Protein AF-A0A562YE89-F1 (afdb_monomer)

Secondary structure (DSSP, 8-state):
--HHHHHHHHHHHHHHHHHHHHHHS--S-TT-TTTGGG-SHHHHHHHEETTEE-HHHHHHHHHHHHHHHHHHTT---HHHHHHHHHHH--SPEEETTEEE-HHHHHHTT--HHHHHHHHHHHHHHHHHHHHHHHHHHHHT-

Organism: NCBI:txid2528206

Radius of gyration: 16.62 Å; Cα contacts (8 Å, |Δi|>4): 122; chains: 1; bounding box: 39×30×48 Å

Solvent-accessible surface area (backbone atoms only — not comparable to full-atom values): 8031 Å² total; per-residue (Å²): 131,57,66,67,59,49,49,52,54,50,50,52,50,51,52,52,53,50,50,50,54,56,70,74,44,82,67,84,55,96,83,46,71,80,49,62,38,49,39,27,62,69,41,34,66,53,34,34,48,91,97,41,64,22,73,56,30,49,49,54,53,49,53,43,47,50,50,47,57,57,48,53,74,77,54,82,58,62,69,58,49,52,51,48,50,72,74,48,61,68,62,63,42,80,50,100,93,44,75,39,54,34,62,54,73,70,40,54,80,32,30,35,48,60,50,52,52,50,51,52,54,48,53,53,51,50,53,53,50,51,51,51,51,53,51,53,58,62,74,74,108

Structure (mmCIF, N/CA/C/O backbone):
data_AF-A0A562YE89-F1
#
_entry.id   AF-A0A562YE89-F1
#
loop_
_atom_site.group_PDB
_atom_site.id
_atom_site.type_symbol
_atom_site.label_atom_id
_atom_site.label_alt_id
_atom_site.label_comp_id
_atom_site.label_asym_id
_atom_site.label_entity_id
_atom_site.label_seq_id
_atom_site.pdbx_PDB_ins_code
_atom_site.Cartn_x
_atom_site.Cartn_y
_atom_site.Cartn_z
_atom_site.occupancy
_atom_site.B_iso_or_equiv
_atom_site.auth_seq_id
_atom_site.auth_comp_id
_atom_site.auth_asym_id
_atom_site.auth_atom_id
_atom_site.pdbx_PDB_model_num
ATOM 1 N N . MET A 1 1 ? -0.185 -7.622 18.992 1.00 75.62 1 MET A N 1
ATOM 2 C CA . 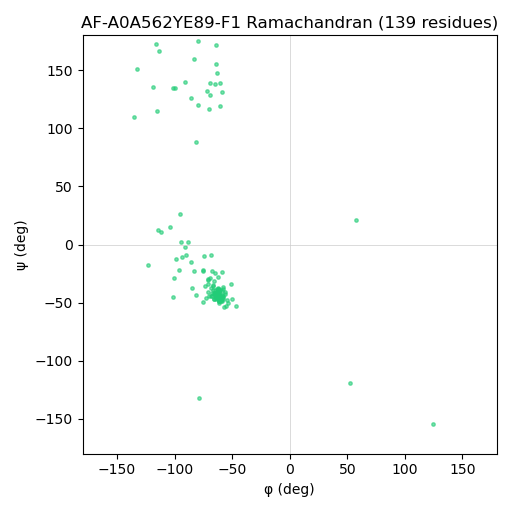MET A 1 1 ? 0.522 -6.335 18.838 1.00 75.62 1 MET A CA 1
ATOM 3 C C . MET A 1 1 ? -0.480 -5.232 19.095 1.00 75.62 1 MET A C 1
ATOM 5 O O . MET A 1 1 ? -1.654 -5.443 18.808 1.00 75.62 1 MET A O 1
ATOM 9 N N . ASP A 1 2 ? -0.044 -4.124 19.680 1.00 93.38 2 ASP A N 1
ATOM 10 C CA . ASP A 1 2 ? -0.867 -2.918 19.786 1.00 93.38 2 ASP A CA 1
ATOM 11 C C . ASP A 1 2 ? -0.867 -2.130 18.464 1.00 93.38 2 ASP A C 1
ATOM 13 O O . ASP A 1 2 ? -0.201 -2.509 17.495 1.00 93.38 2 ASP A O 1
ATOM 17 N N . TYR A 1 3 ? -1.670 -1.066 18.419 1.00 95.62 3 TYR A N 1
ATOM 18 C CA . TYR A 1 3 ? -1.841 -0.227 17.235 1.00 95.62 3 TYR A CA 1
ATOM 19 C C . TYR A 1 3 ? -0.518 0.417 16.793 1.00 95.62 3 TYR A C 1
ATOM 21 O O . TYR A 1 3 ? -0.166 0.332 15.618 1.00 95.62 3 TYR A O 1
ATOM 29 N N . ASP A 1 4 ? 0.224 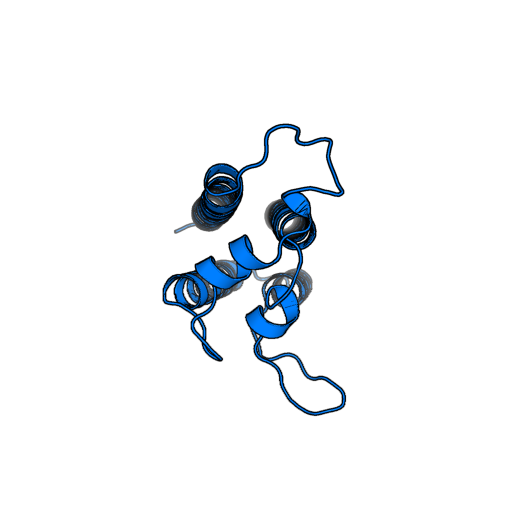1.001 17.736 1.00 96.50 4 ASP A N 1
ATOM 30 C CA . ASP A 1 4 ? 1.494 1.698 17.488 1.00 96.50 4 ASP A CA 1
ATOM 31 C C . ASP A 1 4 ? 2.549 0.759 16.884 1.00 96.50 4 ASP A C 1
ATOM 33 O O . ASP A 1 4 ? 3.164 1.061 15.859 1.00 96.50 4 ASP A O 1
ATOM 37 N N . SER A 1 5 ? 2.682 -0.450 17.436 1.00 97.44 5 SER A N 1
ATOM 38 C CA . SER A 1 5 ? 3.605 -1.464 16.922 1.00 97.44 5 SER A CA 1
ATOM 39 C C . SER A 1 5 ? 3.244 -1.902 15.500 1.00 97.44 5 SER A C 1
ATOM 41 O O . SER A 1 5 ? 4.130 -2.070 14.659 1.00 97.44 5 SER A O 1
ATOM 43 N N . LEU A 1 6 ? 1.949 -2.097 15.212 1.00 98.06 6 LEU A N 1
ATOM 44 C CA . LEU A 1 6 ? 1.465 -2.456 13.872 1.00 98.06 6 LEU A CA 1
ATOM 45 C C . LEU A 1 6 ? 1.756 -1.339 12.862 1.00 98.06 6 LEU A C 1
ATOM 47 O O . LEU A 1 6 ? 2.227 -1.614 11.754 1.00 98.06 6 LEU A O 1
ATOM 51 N N . THR A 1 7 ? 1.497 -0.088 13.245 1.00 98.00 7 THR A N 1
ATOM 52 C CA . THR A 1 7 ? 1.737 1.094 12.408 1.00 98.00 7 THR A CA 1
ATOM 53 C C . THR A 1 7 ? 3.221 1.289 12.149 1.00 98.00 7 THR A C 1
ATOM 55 O O . THR A 1 7 ? 3.631 1.418 10.995 1.00 98.00 7 THR A O 1
ATOM 58 N N . THR A 1 8 ? 4.044 1.197 13.190 1.00 98.19 8 THR A N 1
ATOM 59 C CA . THR A 1 8 ? 5.500 1.287 13.089 1.00 98.19 8 THR A CA 1
ATOM 60 C C . THR A 1 8 ? 6.072 0.203 12.174 1.00 98.19 8 THR A C 1
ATOM 62 O O . THR A 1 8 ? 6.923 0.497 11.331 1.00 98.19 8 THR A O 1
ATOM 65 N N . GLU A 1 9 ? 5.615 -1.051 12.276 1.00 98.19 9 GLU A N 1
ATOM 66 C CA . GLU A 1 9 ? 6.063 -2.117 11.367 1.00 98.19 9 GLU A CA 1
ATOM 67 C C . GLU A 1 9 ? 5.731 -1.779 9.906 1.00 98.19 9 GLU A C 1
ATOM 69 O O . GLU A 1 9 ? 6.594 -1.895 9.026 1.00 98.19 9 GLU A O 1
ATOM 74 N N . TYR A 1 10 ? 4.500 -1.341 9.636 1.00 98.19 10 TYR A N 1
ATOM 75 C CA . TYR A 1 10 ? 4.061 -1.068 8.273 1.00 98.19 10 TYR A CA 1
ATOM 76 C C . TYR A 1 10 ? 4.710 0.185 7.667 1.00 98.19 10 TYR A C 1
ATOM 78 O O . TYR A 1 10 ? 5.147 0.142 6.515 1.00 98.19 10 TYR A O 1
ATOM 86 N N . LEU A 1 11 ? 4.867 1.269 8.434 1.00 98.31 11 LEU A N 1
ATOM 87 C CA . LEU A 1 11 ? 5.592 2.466 7.993 1.00 98.31 11 LEU A CA 1
ATOM 88 C C . LEU A 1 11 ? 7.058 2.145 7.682 1.00 98.31 11 LEU A C 1
ATOM 90 O O . LEU A 1 11 ? 7.573 2.537 6.636 1.00 98.31 11 LEU A O 1
ATOM 94 N N . ASN A 1 12 ? 7.711 1.336 8.521 1.00 98.44 12 ASN A N 1
ATOM 95 C CA . ASN A 1 12 ? 9.064 0.858 8.243 1.00 98.44 12 ASN A CA 1
ATOM 96 C C . ASN A 1 12 ? 9.134 0.037 6.948 1.00 98.44 12 ASN A C 1
ATOM 98 O O . ASN A 1 12 ? 10.105 0.147 6.196 1.00 98.44 12 ASN A O 1
ATOM 102 N N . TYR A 1 13 ? 8.125 -0.792 6.672 1.00 98.38 13 TYR A N 1
ATOM 103 C CA . TYR A 1 13 ? 8.037 -1.537 5.419 1.00 98.38 13 TYR A CA 1
ATOM 104 C C . TYR A 1 13 ? 7.877 -0.610 4.200 1.00 98.38 13 TYR A C 1
ATOM 106 O O . TYR A 1 13 ? 8.594 -0.782 3.207 1.00 98.38 13 TYR A O 1
ATOM 114 N N . LEU A 1 14 ? 6.991 0.391 4.274 1.00 97.88 14 LEU A N 1
ATOM 115 C CA . LEU A 1 14 ? 6.807 1.385 3.211 1.00 97.88 14 LEU A CA 1
ATOM 116 C C . LEU A 1 14 ? 8.096 2.163 2.946 1.00 97.88 14 LEU A C 1
ATOM 118 O O . LEU A 1 14 ? 8.543 2.216 1.801 1.00 97.88 14 LEU A O 1
ATOM 122 N N . SER A 1 15 ? 8.754 2.658 3.993 1.00 97.81 15 SER A N 1
ATOM 123 C CA . SER A 1 15 ? 10.017 3.384 3.867 1.00 97.81 15 SER A CA 1
ATOM 124 C C . SER A 1 15 ? 11.131 2.518 3.272 1.00 97.81 15 SER A C 1
ATOM 126 O O . SER A 1 15 ? 11.841 2.965 2.373 1.00 97.81 15 SER A O 1
ATOM 128 N N . ARG A 1 16 ? 11.269 1.244 3.670 1.00 98.19 16 ARG A N 1
ATOM 129 C CA . ARG A 1 16 ? 12.234 0.330 3.022 1.00 98.19 16 ARG A CA 1
ATOM 130 C C . ARG A 1 16 ? 11.924 0.127 1.541 1.00 98.19 16 ARG A C 1
ATOM 132 O O . ARG A 1 16 ? 12.844 0.097 0.731 1.00 98.19 16 ARG A O 1
ATOM 139 N N . THR A 1 17 ? 10.646 0.002 1.189 1.00 98.00 17 THR A N 1
ATOM 140 C CA . THR A 1 17 ? 10.203 -0.144 -0.206 1.00 98.00 17 THR A CA 1
ATOM 141 C C . THR A 1 17 ? 10.517 1.117 -1.017 1.00 98.00 17 THR A C 1
ATOM 143 O O . THR A 1 17 ? 11.064 1.018 -2.114 1.00 98.00 17 THR A O 1
ATOM 146 N N . TYR A 1 18 ? 10.259 2.297 -0.446 1.00 97.38 18 TYR A N 1
ATOM 147 C CA . TYR A 1 18 ? 10.600 3.596 -1.023 1.00 97.38 18 TYR A CA 1
ATOM 148 C C . TYR A 1 18 ? 12.104 3.709 -1.305 1.00 97.38 18 TYR A C 1
ATOM 150 O O . TYR A 1 18 ? 12.510 3.979 -2.435 1.00 97.38 18 TYR A O 1
ATOM 158 N N . TYR A 1 19 ? 12.949 3.455 -0.299 1.00 96.25 19 TYR A N 1
ATOM 159 C CA . TYR A 1 19 ? 14.401 3.556 -0.463 1.00 96.25 19 TYR A CA 1
ATOM 160 C C . TYR A 1 19 ? 14.965 2.469 -1.372 1.00 96.25 19 TYR A C 1
ATOM 162 O O . TYR A 1 19 ? 15.955 2.708 -2.052 1.00 96.25 19 TYR A O 1
ATOM 170 N N . HIS A 1 20 ? 14.337 1.294 -1.440 1.00 95.94 20 HIS A N 1
ATOM 171 C CA . HIS A 1 20 ? 14.719 0.283 -2.415 1.00 95.94 20 HIS A CA 1
ATOM 172 C C . HIS A 1 20 ? 14.536 0.799 -3.846 1.00 95.94 20 HIS A C 1
ATOM 174 O O . HIS A 1 20 ? 15.470 0.703 -4.636 1.00 95.94 20 HIS A O 1
ATOM 180 N N . LEU A 1 21 ? 13.384 1.392 -4.174 1.00 95.38 21 LEU A N 1
ATOM 181 C CA . LEU A 1 21 ? 13.157 1.996 -5.492 1.00 95.38 21 LEU A CA 1
ATOM 182 C C . LEU A 1 21 ? 14.139 3.135 -5.773 1.00 95.38 21 LEU A C 1
ATOM 184 O O . LEU A 1 21 ? 14.737 3.172 -6.845 1.00 95.38 21 LEU A O 1
ATOM 188 N N . LEU A 1 22 ? 14.348 4.025 -4.799 1.00 93.06 22 LEU A N 1
ATOM 189 C CA . LEU A 1 22 ? 15.264 5.154 -4.943 1.00 93.06 22 LEU A CA 1
ATOM 190 C C . LEU A 1 22 ? 16.709 4.686 -5.183 1.00 93.06 22 LEU A C 1
ATOM 192 O O . LEU A 1 22 ? 17.351 5.136 -6.124 1.00 93.06 22 LEU A O 1
ATOM 196 N N . ASN A 1 23 ? 17.203 3.729 -4.397 1.00 92.75 23 ASN A N 1
ATOM 197 C CA . ASN A 1 23 ? 18.589 3.257 -4.481 1.00 92.75 23 ASN A CA 1
ATOM 198 C C . ASN A 1 23 ? 18.854 2.348 -5.690 1.00 92.75 23 ASN A C 1
ATOM 200 O O . ASN A 1 23 ? 20.003 2.197 -6.095 1.00 92.75 23 ASN A O 1
ATOM 204 N N . ASN A 1 24 ? 17.816 1.716 -6.249 1.00 91.94 24 ASN A N 1
ATOM 205 C CA . ASN A 1 24 ? 17.922 0.942 -7.492 1.00 91.94 24 ASN A CA 1
ATOM 206 C C . ASN A 1 24 ? 17.637 1.790 -8.740 1.00 91.94 24 ASN A C 1
ATOM 208 O O . ASN A 1 24 ? 17.747 1.291 -9.863 1.00 91.94 24 ASN A O 1
ATOM 212 N N . SER A 1 25 ? 17.294 3.064 -8.557 1.00 89.00 25 SER A N 1
ATOM 213 C CA . SER A 1 25 ? 17.255 4.041 -9.635 1.00 89.00 25 SER A CA 1
ATOM 214 C C . SER A 1 25 ? 18.645 4.618 -9.899 1.00 89.00 25 SER A C 1
ATOM 216 O O . SER A 1 25 ? 19.534 4.558 -9.051 1.00 89.00 25 SER A O 1
ATOM 218 N N . ARG A 1 26 ? 18.852 5.185 -11.089 1.00 89.12 26 ARG A N 1
ATOM 219 C CA . ARG A 1 26 ? 20.111 5.858 -11.450 1.00 89.12 26 ARG A CA 1
ATOM 220 C C . ARG A 1 26 ? 20.044 7.371 -11.219 1.00 89.12 26 ARG A C 1
ATOM 222 O O . ARG A 1 26 ? 20.732 8.113 -11.911 1.00 89.12 26 ARG A O 1
ATOM 229 N N . ILE A 1 27 ? 19.191 7.829 -10.298 1.00 86.50 27 ILE A N 1
ATOM 230 C CA . ILE A 1 27 ? 19.011 9.258 -10.009 1.00 86.50 27 ILE A CA 1
ATOM 231 C C . ILE A 1 27 ? 20.345 9.848 -9.538 1.00 86.50 27 ILE A C 1
ATOM 233 O O . ILE A 1 27 ? 20.897 9.426 -8.523 1.00 86.50 27 ILE A O 1
ATOM 237 N N . VAL A 1 28 ? 20.844 10.833 -10.286 1.00 82.31 28 VAL A N 1
ATOM 238 C CA . VAL A 1 28 ? 22.049 11.607 -9.947 1.00 82.31 28 VAL A CA 1
ATOM 239 C C . VAL A 1 28 ? 21.662 12.966 -9.366 1.00 82.31 28 VAL A C 1
ATOM 241 O O . VAL A 1 28 ? 22.199 13.361 -8.335 1.00 82.31 28 VAL A O 1
ATOM 244 N N . ASP A 1 29 ? 20.698 13.648 -9.992 1.00 81.25 29 ASP A N 1
ATOM 245 C CA . ASP A 1 29 ? 20.105 14.892 -9.502 1.00 81.25 29 ASP A CA 1
ATOM 246 C C . ASP A 1 29 ? 18.616 14.664 -9.183 1.00 81.25 29 ASP A C 1
ATOM 248 O O . ASP A 1 29 ? 17.833 14.393 -10.095 1.00 81.25 29 ASP A O 1
ATOM 252 N N . PRO A 1 30 ? 18.188 14.762 -7.911 1.00 77.44 30 PRO A N 1
ATOM 253 C CA . PRO A 1 30 ? 16.781 14.619 -7.538 1.00 77.44 30 PRO A CA 1
ATOM 254 C C . PRO A 1 30 ? 15.890 15.772 -8.037 1.00 77.44 30 PRO A C 1
ATOM 256 O O . PRO A 1 30 ? 14.670 15.673 -7.920 1.00 77.44 30 PRO A O 1
ATOM 259 N N . SER A 1 31 ? 16.475 16.847 -8.573 1.00 83.81 31 SER A N 1
ATOM 260 C CA . SER A 1 31 ? 15.763 17.976 -9.187 1.00 83.81 31 SER A CA 1
ATOM 261 C C . SER A 1 31 ? 15.528 17.786 -10.690 1.00 83.81 31 SER A C 1
ATOM 263 O O . SER A 1 31 ? 14.799 18.575 -11.292 1.00 83.81 31 SER A O 1
ATOM 265 N N . ASP A 1 32 ? 16.124 16.757 -11.303 1.00 86.56 32 ASP A N 1
ATOM 266 C CA . ASP A 1 32 ? 15.890 16.402 -12.702 1.00 86.56 32 ASP A CA 1
ATOM 267 C C . ASP A 1 32 ? 14.597 15.584 -12.837 1.00 86.56 32 ASP A C 1
ATOM 269 O O . ASP A 1 32 ? 14.579 14.349 -12.789 1.00 86.56 32 ASP A O 1
ATOM 273 N N . TYR A 1 33 ? 13.489 16.304 -12.994 1.00 79.38 33 TYR A N 1
ATOM 274 C CA . TYR A 1 33 ? 12.156 15.723 -13.143 1.00 79.38 33 TYR A CA 1
ATOM 275 C C . TYR A 1 33 ? 11.896 15.100 -14.520 1.00 79.38 33 TYR A C 1
ATOM 277 O O . TYR A 1 33 ? 10.876 14.430 -14.671 1.00 79.38 33 TYR A O 1
ATOM 285 N N . GLU A 1 34 ? 12.776 15.297 -15.506 1.00 82.88 34 GLU A N 1
ATOM 286 C CA . GLU A 1 34 ? 12.633 14.726 -16.853 1.00 82.88 34 GLU A CA 1
ATOM 287 C C . GLU A 1 34 ? 13.433 13.421 -17.018 1.00 82.88 34 GLU A C 1
ATOM 289 O O . GLU A 1 34 ? 13.082 12.577 -17.846 1.00 82.88 34 GLU A O 1
ATOM 294 N N . GLY A 1 35 ? 14.458 13.213 -16.186 1.00 88.00 35 GLY A N 1
ATOM 295 C CA . GLY A 1 35 ? 15.332 12.043 -16.205 1.00 88.00 35 GLY A CA 1
ATOM 296 C C . GLY A 1 35 ? 14.754 10.778 -15.555 1.00 88.00 35 GLY A C 1
ATOM 297 O O . GLY A 1 35 ? 13.638 10.336 -15.821 1.00 88.00 35 GLY A O 1
ATOM 298 N N . GLU A 1 36 ? 15.549 10.136 -14.697 1.00 92.75 36 GLU A N 1
ATOM 299 C CA . GLU A 1 36 ? 15.275 8.797 -14.137 1.00 92.75 36 GLU A CA 1
ATOM 300 C C . GLU A 1 36 ? 13.950 8.695 -13.357 1.00 92.75 36 GLU A C 1
ATOM 302 O O . GLU A 1 36 ? 13.357 7.619 -13.260 1.00 92.75 36 GLU A O 1
ATOM 307 N N . LEU A 1 37 ? 13.450 9.823 -12.854 1.00 91.94 37 LEU A N 1
ATOM 308 C CA . LEU A 1 37 ? 12.168 9.944 -12.165 1.00 91.94 37 LEU A CA 1
ATOM 309 C C . LEU A 1 37 ? 10.951 9.653 -13.061 1.00 91.94 37 LEU A C 1
ATOM 311 O O . LEU A 1 37 ? 9.904 9.248 -12.548 1.00 91.94 37 LEU A O 1
ATOM 315 N N . THR A 1 38 ? 11.072 9.811 -14.381 1.00 94.12 38 THR A N 1
ATOM 316 C CA . THR A 1 38 ? 9.980 9.549 -15.335 1.00 94.12 38 THR A CA 1
ATOM 317 C C . THR A 1 38 ? 9.904 8.087 -15.769 1.00 94.12 38 THR A C 1
ATOM 319 O O . THR A 1 38 ? 8.883 7.652 -16.306 1.00 94.12 38 THR A O 1
ATOM 322 N N . LYS A 1 39 ? 10.951 7.289 -15.517 1.00 95.75 39 LYS A N 1
ATOM 323 C CA . LYS A 1 39 ? 11.016 5.906 -15.997 1.00 95.75 39 LYS A CA 1
ATOM 324 C C . LYS A 1 39 ? 10.052 4.995 -15.247 1.00 95.75 39 LYS A C 1
ATOM 326 O O . LYS A 1 39 ? 10.032 4.940 -14.018 1.00 95.75 39 LYS A O 1
ATOM 331 N N . VAL A 1 40 ? 9.309 4.208 -16.020 1.00 97.06 40 VAL A N 1
ATOM 332 C CA . VAL A 1 40 ? 8.364 3.197 -15.516 1.00 97.06 40 VAL A CA 1
ATOM 333 C C . VAL A 1 40 ? 9.052 1.874 -15.168 1.00 97.06 40 VAL A C 1
ATOM 335 O O . VAL A 1 40 ? 8.552 1.099 -14.356 1.00 97.06 40 VAL A O 1
ATOM 338 N N . GLU A 1 41 ? 10.224 1.611 -15.758 1.00 96.56 41 GLU A N 1
ATOM 339 C CA . GLU A 1 41 ? 10.944 0.335 -15.650 1.00 96.56 41 GLU A CA 1
ATOM 340 C C . GLU A 1 41 ? 11.270 -0.039 -14.200 1.00 96.56 41 GLU A C 1
ATOM 342 O O . GLU A 1 41 ? 11.142 -1.201 -13.826 1.00 96.56 41 GLU A O 1
ATOM 347 N N . TYR A 1 42 ? 11.634 0.936 -13.363 1.00 96.62 42 TYR A N 1
ATOM 348 C CA . TYR A 1 42 ? 11.962 0.706 -11.953 1.00 96.62 42 TYR A CA 1
ATOM 349 C C . TYR A 1 42 ? 10.802 0.090 -11.174 1.00 96.62 42 TYR A C 1
ATOM 351 O O . TYR A 1 42 ? 10.968 -0.894 -10.453 1.00 96.62 42 TYR A O 1
ATOM 359 N N . VAL A 1 43 ? 9.611 0.653 -11.363 1.00 97.62 43 VAL A N 1
ATOM 360 C CA . VAL A 1 43 ? 8.384 0.195 -10.716 1.00 97.62 43 VAL A CA 1
ATOM 361 C C . VAL A 1 43 ? 7.934 -1.125 -11.336 1.00 97.62 43 VAL A C 1
ATOM 363 O O . VAL A 1 43 ? 7.637 -2.080 -10.613 1.00 97.62 43 VAL A O 1
ATOM 366 N N . ASN A 1 44 ? 7.936 -1.201 -12.671 1.00 97.69 44 ASN A N 1
ATOM 367 C CA . ASN A 1 44 ? 7.490 -2.374 -13.410 1.00 97.69 44 ASN A CA 1
ATOM 368 C C . ASN A 1 44 ? 8.309 -3.623 -13.053 1.00 97.69 44 ASN A C 1
ATOM 370 O O . ASN A 1 44 ? 7.737 -4.652 -12.696 1.00 97.69 44 ASN A O 1
ATOM 374 N N . ASN A 1 45 ? 9.639 -3.510 -13.065 1.00 96.88 45 ASN A N 1
ATOM 375 C CA . ASN A 1 45 ? 10.550 -4.613 -12.756 1.00 96.88 45 ASN A CA 1
ATOM 376 C C . ASN A 1 45 ? 10.438 -5.078 -11.299 1.00 96.88 45 ASN A C 1
ATOM 378 O O . ASN A 1 45 ? 10.638 -6.257 -11.010 1.00 96.88 45 ASN A O 1
ATOM 382 N N . MET A 1 46 ? 10.118 -4.169 -10.373 1.00 97.56 46 MET A N 1
ATOM 383 C CA . MET A 1 46 ? 9.964 -4.520 -8.966 1.00 97.56 46 MET A CA 1
ATOM 384 C C . MET A 1 46 ? 8.645 -5.246 -8.708 1.00 97.56 46 MET A C 1
ATOM 386 O O . MET A 1 46 ? 8.636 -6.287 -8.053 1.00 97.56 46 MET A O 1
ATOM 390 N N . PHE A 1 47 ? 7.522 -4.707 -9.186 1.00 98.19 47 PHE A N 1
ATOM 391 C CA . PHE A 1 47 ? 6.191 -5.142 -8.754 1.00 98.19 47 PHE A CA 1
ATOM 392 C C . PHE A 1 47 ? 5.494 -6.120 -9.702 1.00 98.19 47 PHE A C 1
ATOM 394 O O . PHE A 1 47 ? 4.513 -6.750 -9.294 1.00 98.19 47 PHE A O 1
ATOM 401 N N . PHE A 1 48 ? 5.987 -6.303 -10.928 1.00 98.25 48 PHE A N 1
ATOM 402 C CA . PHE A 1 48 ? 5.285 -7.069 -11.956 1.00 98.25 48 PHE A CA 1
ATOM 403 C C . PHE A 1 48 ? 6.192 -8.078 -12.667 1.00 98.25 48 PHE A C 1
ATOM 405 O O . PHE A 1 48 ? 7.400 -7.908 -12.783 1.00 98.25 48 PHE A O 1
ATOM 412 N N . ILE A 1 49 ? 5.580 -9.164 -13.140 1.00 96.31 49 ILE A N 1
ATOM 413 C CA . ILE A 1 49 ? 6.176 -10.166 -14.027 1.00 96.31 49 ILE A CA 1
ATOM 4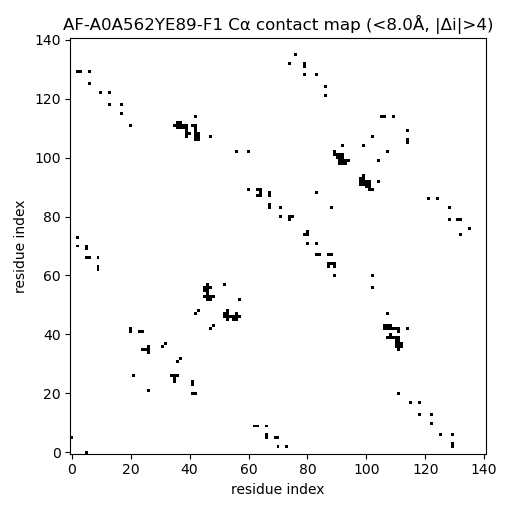14 C C . ILE A 1 49 ? 5.141 -10.461 -15.110 1.00 96.31 49 ILE A C 1
ATOM 416 O O . ILE A 1 49 ? 4.110 -11.088 -14.840 1.00 96.31 49 ILE A O 1
ATOM 420 N N . LYS A 1 50 ? 5.423 -10.027 -16.344 1.00 91.00 50 LYS A N 1
ATOM 421 C CA . LYS A 1 50 ? 4.456 -10.048 -17.454 1.00 91.00 50 LYS A CA 1
ATOM 422 C C . LYS A 1 50 ? 3.146 -9.363 -17.023 1.00 91.00 50 LYS A C 1
ATOM 424 O O . LYS A 1 50 ? 3.157 -8.201 -16.630 1.00 91.00 50 LYS A O 1
ATOM 429 N N . ASP A 1 51 ? 2.037 -10.097 -17.032 1.00 89.06 51 ASP A N 1
ATOM 430 C CA . ASP A 1 51 ? 0.707 -9.594 -16.671 1.00 89.06 51 ASP A CA 1
ATOM 431 C C . ASP A 1 51 ? 0.322 -9.828 -15.204 1.00 89.06 51 ASP A C 1
ATOM 433 O O . ASP A 1 51 ? -0.784 -9.485 -14.782 1.00 89.06 51 ASP A O 1
ATOM 437 N N . ASN A 1 52 ? 1.222 -10.411 -14.411 1.00 94.94 52 ASN A N 1
ATOM 438 C CA . ASN A 1 52 ? 0.983 -10.735 -13.010 1.00 94.94 52 ASN A CA 1
ATOM 439 C C . ASN A 1 52 ? 1.861 -9.909 -12.073 1.00 94.94 52 ASN A C 1
ATOM 441 O O . ASN A 1 52 ? 2.844 -9.294 -12.478 1.00 94.94 52 ASN A O 1
ATOM 445 N N . TYR A 1 53 ? 1.516 -9.931 -10.788 1.00 97.44 53 TYR A N 1
ATOM 446 C CA . TYR A 1 53 ? 2.384 -9.394 -9.749 1.00 97.44 53 TYR A CA 1
ATOM 447 C C . TYR A 1 53 ? 3.622 -10.270 -9.592 1.00 97.44 53 TYR A C 1
ATOM 449 O O . TYR A 1 53 ? 3.523 -11.503 -9.579 1.00 97.44 53 TYR A O 1
ATOM 457 N N . SER A 1 54 ? 4.768 -9.622 -9.412 1.00 98.12 54 SER A N 1
ATOM 458 C CA . SER A 1 54 ? 5.964 -10.273 -8.892 1.00 98.12 54 SER A CA 1
ATOM 459 C C . SER A 1 54 ? 5.728 -10.742 -7.452 1.00 98.12 54 SER A C 1
ATOM 461 O O . SER A 1 54 ? 4.737 -10.374 -6.812 1.00 98.12 54 SER A O 1
ATOM 463 N N . GLU A 1 55 ? 6.668 -11.505 -6.894 1.00 97.94 55 GLU A N 1
ATOM 464 C CA . GLU A 1 55 ? 6.628 -11.836 -5.464 1.00 97.94 55 GLU A CA 1
ATOM 465 C C . GLU A 1 55 ? 6.636 -10.579 -4.586 1.00 97.94 55 GLU A C 1
ATOM 467 O O . GLU A 1 55 ? 5.892 -10.508 -3.611 1.00 97.94 55 GLU A O 1
ATOM 472 N N . LYS A 1 56 ? 7.365 -9.529 -4.987 1.00 97.50 56 LYS A N 1
ATOM 473 C CA . LYS A 1 56 ? 7.342 -8.237 -4.291 1.00 97.50 56 LYS A CA 1
ATOM 474 C C . LYS A 1 56 ? 6.004 -7.512 -4.430 1.00 97.50 56 LYS A C 1
ATOM 476 O O . LYS A 1 56 ? 5.542 -6.929 -3.456 1.00 97.50 56 LYS A O 1
ATOM 481 N N . GLY A 1 57 ? 5.344 -7.593 -5.587 1.00 97.94 57 GLY A N 1
ATOM 482 C CA . GL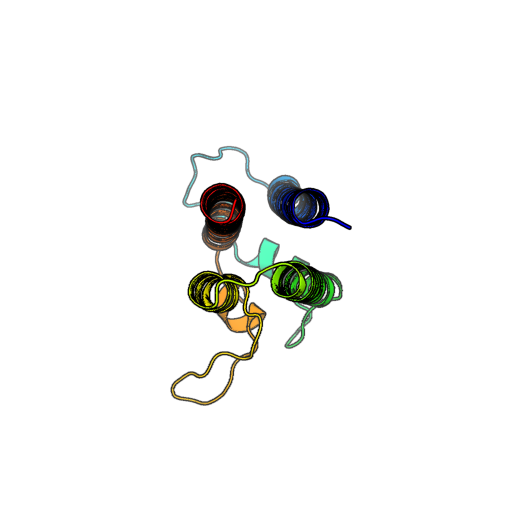Y A 1 57 ? 3.981 -7.079 -5.771 1.00 97.94 57 GLY A CA 1
ATOM 483 C C . GLY A 1 57 ? 2.960 -7.767 -4.870 1.00 97.94 57 GLY A C 1
ATOM 484 O O . GLY A 1 57 ? 2.152 -7.100 -4.220 1.00 97.94 57 GLY A O 1
ATOM 485 N N . LYS A 1 58 ? 3.034 -9.098 -4.767 1.00 97.88 58 LYS A N 1
ATOM 486 C CA . LYS A 1 58 ? 2.183 -9.876 -3.856 1.00 97.88 58 LYS A CA 1
ATOM 487 C C . LYS A 1 58 ? 2.467 -9.530 -2.396 1.00 97.88 58 LYS A C 1
ATOM 489 O O . LYS A 1 58 ? 1.525 -9.279 -1.650 1.00 97.88 58 LYS A O 1
ATOM 494 N N . GLU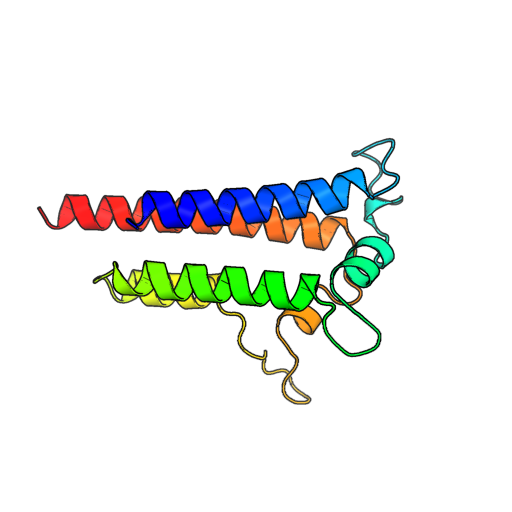 A 1 59 ? 3.741 -9.473 -2.005 1.00 97.88 59 GLU A N 1
ATOM 495 C CA . GLU A 1 59 ? 4.176 -9.103 -0.653 1.00 97.88 59 GLU A CA 1
ATOM 496 C C . GLU A 1 59 ? 3.666 -7.708 -0.266 1.00 97.88 59 GLU A C 1
ATOM 498 O O . GLU A 1 59 ? 3.121 -7.540 0.822 1.00 97.88 59 GLU A O 1
ATOM 503 N N . PHE A 1 60 ? 3.764 -6.730 -1.172 1.00 97.81 60 PHE A N 1
ATOM 504 C CA . PHE A 1 60 ? 3.322 -5.354 -0.936 1.00 97.81 60 PHE A CA 1
ATOM 505 C C . PHE A 1 60 ? 1.824 -5.260 -0.649 1.00 97.81 60 PHE A C 1
ATOM 507 O O . PHE A 1 60 ? 1.406 -4.659 0.345 1.00 97.81 60 PHE A O 1
ATOM 514 N N . VAL A 1 61 ? 1.008 -5.909 -1.483 1.00 97.19 61 VAL A N 1
ATOM 515 C CA . VAL A 1 61 ? -0.446 -5.974 -1.288 1.00 97.19 61 VAL A CA 1
ATOM 516 C C . VAL A 1 61 ? -0.795 -6.748 -0.014 1.00 97.19 61 VAL A C 1
ATOM 518 O O . VAL A 1 61 ? -1.651 -6.311 0.757 1.00 97.19 61 VAL A O 1
ATOM 521 N N . ALA A 1 62 ? -0.111 -7.863 0.252 1.00 97.62 62 ALA A N 1
ATOM 522 C CA . ALA A 1 62 ? -0.343 -8.674 1.441 1.00 97.62 62 ALA A CA 1
ATOM 523 C C . ALA A 1 62 ? -0.009 -7.916 2.734 1.00 97.62 62 ALA A C 1
ATOM 525 O O . ALA A 1 62 ? -0.814 -7.925 3.664 1.00 97.62 62 ALA A O 1
ATOM 526 N N . LYS A 1 63 ? 1.130 -7.212 2.790 1.00 97.62 63 LYS A N 1
ATOM 527 C CA . LYS A 1 63 ? 1.528 -6.394 3.946 1.00 97.62 63 LYS A CA 1
ATOM 528 C C . LYS A 1 63 ? 0.530 -5.273 4.213 1.00 97.62 63 LYS A C 1
ATOM 530 O O . LYS A 1 63 ? 0.147 -5.083 5.364 1.00 97.62 63 LYS A O 1
ATOM 535 N N . MET A 1 64 ? 0.057 -4.594 3.166 1.00 97.25 64 MET A N 1
ATOM 536 C CA . MET A 1 64 ? -0.988 -3.578 3.303 1.00 97.25 64 MET A CA 1
ATOM 537 C C . MET A 1 64 ? -2.293 -4.156 3.857 1.00 97.25 64 MET A C 1
ATOM 539 O O . MET A 1 64 ? -2.849 -3.619 4.813 1.00 97.25 64 MET A O 1
ATOM 543 N N . ASN A 1 65 ? -2.766 -5.265 3.285 1.00 96.81 65 ASN A N 1
ATOM 544 C CA . ASN A 1 65 ? -3.993 -5.918 3.735 1.00 96.81 65 ASN A CA 1
ATOM 545 C C . ASN A 1 65 ? -3.899 -6.393 5.175 1.00 96.81 65 ASN A C 1
ATOM 547 O O . ASN A 1 65 ? -4.839 -6.203 5.941 1.00 96.81 65 ASN A O 1
ATOM 551 N N . ASN A 1 66 ? -2.770 -7.000 5.537 1.00 97.31 66 ASN A N 1
ATOM 552 C CA . ASN A 1 66 ? -2.535 -7.463 6.891 1.00 97.31 66 ASN A CA 1
ATOM 553 C C . ASN A 1 66 ? -2.564 -6.291 7.873 1.00 97.31 66 ASN A C 1
ATOM 555 O O . ASN A 1 66 ? -3.322 -6.335 8.833 1.00 97.31 66 ASN A O 1
ATOM 559 N N . TYR A 1 67 ? -1.816 -5.218 7.591 1.00 98.00 67 TYR A N 1
ATOM 560 C CA . TYR A 1 67 ? -1.818 -4.022 8.431 1.00 98.00 67 TYR A CA 1
ATOM 561 C C . TYR A 1 67 ? -3.233 -3.464 8.624 1.00 98.00 67 TYR A C 1
ATOM 563 O O . TYR A 1 67 ? -3.684 -3.341 9.760 1.00 98.00 67 TYR A O 1
ATOM 571 N N . ARG A 1 68 ? -3.970 -3.228 7.526 1.00 97.88 68 ARG A N 1
ATOM 572 C CA . ARG A 1 68 ? -5.361 -2.752 7.570 1.00 97.88 68 ARG A CA 1
ATOM 573 C C . ARG A 1 68 ? -6.241 -3.655 8.438 1.00 97.88 68 ARG A C 1
ATOM 575 O O . ARG A 1 68 ? -6.973 -3.168 9.294 1.00 97.88 68 ARG A O 1
ATOM 582 N N . ASN A 1 69 ? -6.190 -4.965 8.208 1.00 97.50 69 ASN A N 1
ATOM 583 C CA . ASN A 1 69 ? -7.044 -5.916 8.910 1.00 97.50 69 ASN A CA 1
ATOM 584 C C . ASN A 1 69 ? -6.727 -5.965 10.411 1.00 97.50 69 ASN A C 1
ATOM 586 O O . ASN A 1 69 ? -7.651 -6.064 11.214 1.00 97.50 69 ASN A O 1
ATOM 590 N N . GLU A 1 70 ? -5.451 -5.888 10.795 1.00 97.88 70 GLU A N 1
ATOM 591 C CA . GLU A 1 70 ? -5.054 -5.904 12.204 1.00 97.88 70 GLU A CA 1
ATOM 592 C C . GLU A 1 70 ? -5.463 -4.617 12.930 1.00 97.88 70 GLU A C 1
ATOM 594 O O . GLU A 1 70 ? -6.053 -4.706 14.006 1.00 97.88 70 GLU A O 1
ATOM 599 N N . ILE A 1 71 ? -5.256 -3.432 12.341 1.00 97.44 71 ILE A N 1
ATOM 600 C CA . ILE A 1 71 ? -5.662 -2.177 12.999 1.00 97.44 71 ILE A CA 1
ATOM 601 C C . ILE A 1 71 ? -7.184 -2.049 13.118 1.00 97.44 71 ILE A C 1
ATOM 603 O O . ILE A 1 71 ? -7.678 -1.577 14.138 1.00 97.44 71 ILE A O 1
ATOM 607 N N . LEU A 1 72 ? -7.954 -2.533 12.135 1.00 97.06 72 LEU A N 1
ATOM 608 C CA . LEU A 1 72 ? -9.420 -2.473 12.177 1.00 97.06 72 LEU A CA 1
ATOM 609 C C . LEU A 1 72 ? -10.017 -3.259 13.354 1.00 97.06 72 LEU A C 1
ATOM 611 O O . LEU A 1 72 ? -11.083 -2.889 13.845 1.00 97.06 72 LEU A O 1
ATOM 615 N N . LYS A 1 73 ? -9.334 -4.306 13.838 1.00 96.75 73 LYS A N 1
ATOM 616 C CA . LYS A 1 73 ? -9.752 -5.068 15.030 1.00 96.75 73 LYS A CA 1
ATOM 617 C C . LYS A 1 73 ? -9.649 -4.252 16.320 1.00 96.75 73 LYS A C 1
ATOM 619 O O . LYS A 1 73 ? -10.318 -4.581 17.295 1.00 96.75 73 LYS A O 1
ATOM 624 N N . LEU A 1 74 ? -8.807 -3.219 16.336 1.00 95.88 74 LEU A N 1
ATOM 625 C CA . LEU A 1 74 ? -8.523 -2.396 17.515 1.00 95.88 74 LEU A CA 1
ATOM 626 C C . LEU A 1 74 ? -9.413 -1.148 17.596 1.00 95.88 74 LEU A C 1
ATOM 628 O O . LEU A 1 74 ? -9.445 -0.476 18.625 1.00 95.88 74 LEU A O 1
ATOM 632 N N . ILE A 1 75 ? -10.145 -0.833 16.528 1.00 94.88 75 ILE A N 1
ATOM 633 C CA . ILE A 1 75 ? -10.917 0.403 16.401 1.00 94.88 75 ILE A CA 1
ATOM 634 C C . ILE A 1 75 ? -12.393 0.124 16.663 1.00 94.88 75 ILE A C 1
ATOM 636 O O . ILE A 1 75 ? -12.966 -0.827 16.134 1.00 94.88 75 ILE A O 1
ATOM 640 N N . LYS A 1 76 ? -13.032 0.986 17.457 1.00 92.94 76 LYS A N 1
ATOM 641 C CA . LYS A 1 76 ? -14.488 0.962 17.686 1.00 92.94 76 LYS A CA 1
ATOM 642 C C . LYS A 1 76 ? -15.239 2.010 16.871 1.00 92.94 76 LYS A C 1
ATOM 644 O O . LYS A 1 76 ? -16.393 1.786 16.534 1.00 92.94 76 LYS A O 1
ATOM 649 N N . ASP A 1 77 ? -14.593 3.131 16.562 1.00 94.56 77 ASP A N 1
ATOM 650 C CA . ASP A 1 77 ? -15.198 4.224 15.805 1.00 94.56 77 ASP A CA 1
ATOM 651 C C . ASP A 1 77 ? -15.417 3.830 14.333 1.00 94.56 77 ASP A C 1
ATOM 653 O O . ASP A 1 77 ? -14.469 3.548 13.597 1.00 94.56 77 ASP A O 1
ATOM 657 N N . GLU A 1 78 ? -16.678 3.786 13.903 1.00 95.19 78 GLU A N 1
ATOM 658 C CA . GLU A 1 78 ? -17.050 3.332 12.557 1.00 95.19 78 GLU A CA 1
ATOM 659 C C . GLU A 1 78 ? -16.638 4.325 11.459 1.00 95.19 78 GLU A C 1
ATOM 661 O O . GLU A 1 78 ? -16.301 3.909 10.348 1.00 95.19 78 GLU A O 1
ATOM 666 N N . ASN A 1 79 ? -16.578 5.627 11.762 1.00 95.06 79 ASN A N 1
ATOM 667 C CA . ASN A 1 79 ? -16.120 6.634 10.800 1.00 95.06 79 ASN A CA 1
ATOM 668 C C . ASN A 1 79 ? -14.627 6.455 10.488 1.00 95.06 79 ASN A C 1
ATOM 670 O O . ASN A 1 79 ? -14.214 6.500 9.327 1.00 95.06 79 ASN A O 1
ATOM 674 N N . LEU A 1 80 ? -13.820 6.178 11.511 1.00 96.00 80 LEU A N 1
ATOM 675 C CA . LEU A 1 80 ? -12.401 5.888 11.379 1.00 96.00 80 LEU A CA 1
ATOM 676 C C . LEU A 1 80 ? -12.173 4.576 10.622 1.00 96.00 80 LEU A C 1
ATOM 678 O O . LEU A 1 80 ? -11.329 4.531 9.727 1.00 96.00 80 LEU A O 1
ATOM 682 N N . LYS A 1 81 ? -12.969 3.529 10.892 1.00 97.31 81 LYS A N 1
ATOM 683 C CA . LYS A 1 81 ? -12.934 2.290 10.091 1.00 97.31 81 LYS A CA 1
ATOM 684 C C . LYS A 1 81 ? -13.245 2.550 8.619 1.00 97.31 81 LYS A C 1
ATOM 686 O O . LYS A 1 81 ? -12.554 2.019 7.748 1.00 97.31 81 LYS A O 1
ATOM 691 N N . TYR A 1 82 ? -14.260 3.363 8.325 1.00 96.25 82 TYR A N 1
ATOM 692 C CA . TYR A 1 82 ? -14.606 3.740 6.953 1.00 96.25 82 TYR A CA 1
ATOM 693 C C . TYR A 1 82 ? -13.443 4.468 6.264 1.00 96.25 82 TYR A C 1
ATOM 695 O O . TYR A 1 82 ? -13.040 4.092 5.161 1.00 96.25 82 TYR A O 1
ATOM 703 N N . ARG A 1 83 ? -12.835 5.446 6.946 1.00 95.81 83 ARG A N 1
ATOM 704 C CA . ARG A 1 83 ? -11.672 6.194 6.446 1.00 95.81 83 ARG A CA 1
ATOM 705 C C . ARG A 1 83 ? -10.466 5.283 6.179 1.00 95.81 83 ARG A C 1
ATOM 707 O O . ARG A 1 83 ? -9.861 5.374 5.112 1.00 95.81 83 ARG A O 1
ATOM 714 N N . ILE A 1 84 ? -10.159 4.360 7.094 1.00 96.81 84 ILE A N 1
ATOM 715 C CA . ILE A 1 84 ? -9.096 3.354 6.923 1.0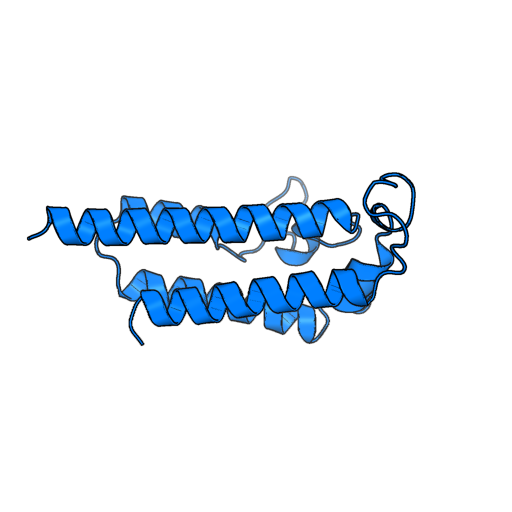0 96.81 84 ILE A CA 1
ATOM 716 C C . ILE A 1 84 ? -9.335 2.489 5.692 1.00 96.81 84 ILE A C 1
ATOM 718 O O . ILE A 1 84 ? -8.415 2.278 4.902 1.00 96.81 84 ILE A O 1
ATOM 722 N N . ASN A 1 85 ? -10.562 2.001 5.507 1.00 95.56 85 ASN A N 1
ATOM 723 C CA . ASN A 1 85 ? -10.900 1.194 4.341 1.00 95.56 85 ASN A CA 1
ATOM 724 C C . ASN A 1 85 ? -10.734 1.979 3.036 1.00 95.56 85 ASN A C 1
ATOM 726 O O . ASN A 1 85 ? -10.227 1.421 2.068 1.00 95.56 85 ASN A O 1
ATOM 730 N N . GLY A 1 86 ? -11.067 3.271 3.017 1.00 92.81 86 GLY A N 1
ATOM 731 C CA . GLY A 1 86 ? -10.823 4.129 1.856 1.00 92.81 86 GLY A CA 1
ATOM 732 C C . GLY A 1 86 ? -9.338 4.299 1.512 1.00 92.81 86 GLY A C 1
ATOM 733 O O . GLY A 1 86 ? -8.979 4.315 0.339 1.00 92.81 86 GLY A O 1
ATOM 734 N N . ILE A 1 87 ? -8.464 4.396 2.519 1.00 92.69 87 ILE A N 1
ATOM 735 C CA . ILE A 1 87 ? -7.028 4.673 2.328 1.00 92.69 87 ILE A CA 1
ATOM 736 C C . ILE A 1 87 ? -6.215 3.399 2.045 1.00 92.69 87 ILE A C 1
ATOM 738 O O . ILE A 1 87 ? -5.265 3.428 1.258 1.00 92.69 87 ILE A O 1
ATOM 742 N N . LEU A 1 88 ? -6.561 2.287 2.700 1.00 95.25 88 LEU A N 1
ATOM 743 C CA . LEU A 1 88 ? -5.759 1.056 2.725 1.00 95.25 88 LEU A CA 1
ATOM 744 C C . LEU A 1 88 ? -6.406 -0.126 1.989 1.00 95.25 88 LEU A C 1
ATOM 746 O O . LEU A 1 88 ? -5.927 -1.255 2.118 1.00 95.25 88 LEU A O 1
ATOM 750 N N . SER A 1 89 ? -7.480 0.089 1.225 1.00 90.38 89 SER A N 1
ATOM 751 C CA . SER A 1 89 ? -8.046 -0.978 0.392 1.00 90.38 89 SER A CA 1
ATOM 752 C C . SER A 1 89 ? -7.068 -1.409 -0.707 1.00 90.38 89 SER A C 1
ATOM 754 O O . SER A 1 89 ? -6.423 -0.584 -1.354 1.00 90.38 89 SER A O 1
ATOM 756 N N . SER A 1 90 ? -6.976 -2.724 -0.921 1.00 91.56 90 SER A N 1
ATOM 757 C CA . SER A 1 90 ? -6.293 -3.342 -2.068 1.00 91.56 90 SER A CA 1
ATOM 758 C C . SER A 1 90 ? -7.248 -4.085 -3.001 1.00 91.56 90 SER A C 1
ATOM 760 O O . SER A 1 90 ? -6.808 -4.893 -3.824 1.00 91.56 90 SER A O 1
ATOM 762 N N . GLU A 1 91 ? -8.552 -3.878 -2.831 1.00 93.06 91 GLU A N 1
ATOM 763 C CA . GLU A 1 91 ? -9.558 -4.560 -3.635 1.00 93.06 91 GLU A CA 1
ATOM 764 C C . GLU A 1 91 ? -9.452 -4.162 -5.109 1.00 93.06 91 GLU A C 1
ATOM 766 O O . GLU A 1 91 ? -8.945 -3.092 -5.461 1.00 93.06 91 GLU A O 1
ATOM 771 N N . ASP A 1 92 ? -9.935 -5.041 -5.986 1.00 93.50 92 ASP A N 1
ATOM 772 C CA . ASP A 1 92 ? -9.978 -4.757 -7.414 1.00 93.50 92 ASP A CA 1
ATOM 773 C C . ASP A 1 92 ? -10.814 -3.499 -7.687 1.00 93.50 92 ASP A C 1
ATOM 775 O O . ASP A 1 92 ? -11.952 -3.360 -7.232 1.00 93.50 92 ASP A O 1
ATOM 779 N N . ILE A 1 93 ? -10.253 -2.597 -8.486 1.00 91.44 93 ILE A N 1
ATOM 780 C CA . ILE A 1 93 ? -10.843 -1.306 -8.813 1.00 91.44 93 ILE A CA 1
ATOM 781 C C . ILE A 1 93 ? -11.791 -1.482 -9.994 1.00 91.44 93 ILE A C 1
ATOM 783 O O . ILE A 1 93 ? -11.418 -2.006 -11.048 1.00 91.44 93 ILE A O 1
ATOM 787 N N . LEU A 1 94 ? -13.034 -1.036 -9.816 1.00 92.44 94 LEU A N 1
ATOM 788 C CA . LEU A 1 94 ? -14.037 -1.032 -10.872 1.00 92.44 94 LEU A CA 1
ATOM 789 C C . LEU A 1 94 ? -13.814 0.171 -11.796 1.00 92.44 94 LEU A C 1
ATOM 791 O O . LEU A 1 94 ? -13.904 1.322 -11.373 1.00 92.44 94 LEU A O 1
ATOM 795 N N . ILE A 1 95 ? -13.567 -0.105 -13.072 1.00 89.81 95 ILE A N 1
ATOM 796 C CA . ILE A 1 95 ? -13.485 0.884 -14.147 1.00 89.81 95 ILE A CA 1
ATOM 797 C C . ILE A 1 95 ? -14.599 0.634 -15.168 1.00 89.81 95 ILE A C 1
ATOM 799 O O . ILE A 1 95 ? -15.285 -0.388 -15.130 1.00 89.81 95 ILE A O 1
ATOM 803 N N . ARG A 1 96 ? -14.755 1.546 -16.136 1.00 89.06 96 ARG A N 1
ATOM 804 C CA . ARG A 1 96 ? -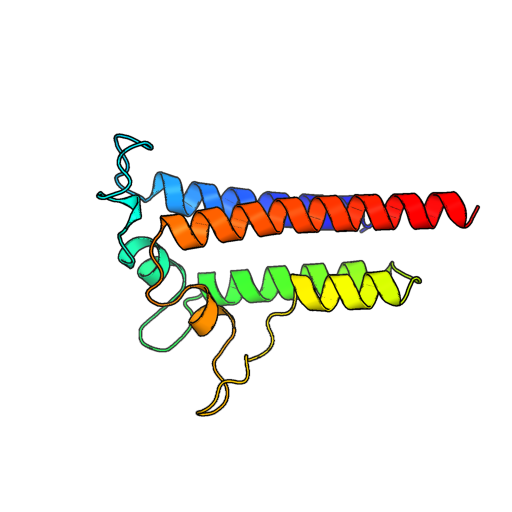15.788 1.439 -17.187 1.00 89.06 96 ARG A CA 1
ATOM 805 C C . ARG A 1 96 ? -15.799 0.083 -17.908 1.00 89.06 96 ARG A C 1
ATOM 807 O O . ARG A 1 96 ? -16.867 -0.394 -18.266 1.00 89.06 96 ARG A O 1
ATOM 814 N N . ASN A 1 97 ? -14.630 -0.536 -18.077 1.00 88.56 97 ASN A N 1
ATOM 815 C CA . ASN A 1 97 ? -14.450 -1.762 -18.860 1.00 88.56 97 ASN A CA 1
ATOM 816 C C . ASN A 1 97 ? -14.266 -3.025 -17.996 1.00 88.56 97 ASN A C 1
ATOM 818 O O . ASN A 1 97 ? -13.807 -4.045 -18.503 1.00 88.56 97 ASN A O 1
ATOM 822 N N . GLY A 1 98 ? -14.592 -2.970 -16.700 1.00 91.44 98 GLY A N 1
ATOM 823 C CA . GLY A 1 98 ? -14.515 -4.120 -15.798 1.00 91.44 98 GLY A CA 1
ATOM 824 C C . GLY A 1 98 ? -13.660 -3.866 -14.561 1.00 91.44 98 GLY A C 1
ATOM 825 O O . GLY A 1 98 ? -13.524 -2.736 -14.104 1.00 91.44 98 GLY A O 1
ATOM 826 N N . LYS A 1 99 ? -13.112 -4.939 -13.989 1.00 93.75 99 LYS A N 1
ATOM 827 C CA . LYS A 1 99 ? -12.289 -4.885 -12.777 1.00 93.75 99 LYS A CA 1
ATOM 828 C C . LYS A 1 99 ? -10.807 -4.931 -13.127 1.00 93.75 99 LYS A C 1
ATOM 830 O O . LYS A 1 99 ? -10.384 -5.762 -13.928 1.00 93.75 99 LYS A O 1
ATOM 835 N N . VAL A 1 100 ? -10.023 -4.064 -12.498 1.00 93.38 100 VAL A N 1
ATOM 836 C CA . VAL A 1 100 ? -8.563 -4.033 -12.612 1.00 93.38 100 VAL A CA 1
ATOM 837 C C . VAL A 1 100 ? -7.964 -4.270 -11.238 1.00 93.38 100 VAL A C 1
ATOM 839 O O . VAL A 1 100 ? -8.404 -3.684 -10.253 1.00 93.38 100 VAL A O 1
ATOM 842 N N . LYS A 1 101 ? -6.936 -5.119 -11.167 1.00 94.88 101 LYS A N 1
ATOM 843 C CA . LYS A 1 101 ? -6.258 -5.380 -9.899 1.00 94.88 101 LYS A CA 1
ATOM 844 C C . LYS A 1 101 ? -5.652 -4.090 -9.341 1.00 94.88 101 LYS A C 1
ATOM 846 O O . LYS A 1 101 ? -5.050 -3.321 -10.090 1.00 94.88 101 LYS A O 1
ATOM 851 N N . TYR A 1 102 ? -5.757 -3.888 -8.032 1.00 95.19 102 TYR A N 1
ATOM 852 C CA . TYR A 1 102 ? -5.337 -2.656 -7.358 1.00 95.19 102 TYR A CA 1
ATOM 853 C C . TYR A 1 102 ? -3.941 -2.147 -7.766 1.00 95.19 102 TYR A C 1
ATOM 855 O O . TYR A 1 102 ? -3.787 -1.002 -8.182 1.00 95.19 102 TYR A O 1
ATOM 863 N N . LEU A 1 103 ? -2.913 -2.998 -7.696 1.00 96.19 103 LEU A N 1
ATOM 864 C CA . LEU A 1 103 ? -1.538 -2.589 -7.983 1.00 96.19 103 LEU A CA 1
ATOM 865 C C . LEU A 1 103 ? -1.340 -2.312 -9.476 1.00 96.19 103 LEU A C 1
ATOM 867 O O . LEU A 1 103 ? -0.562 -1.427 -9.810 1.00 96.19 103 LEU A O 1
ATOM 871 N N . ASN A 1 104 ? -2.076 -3.000 -10.363 1.00 95.88 104 ASN A N 1
ATOM 872 C CA . ASN A 1 104 ? -2.070 -2.661 -11.788 1.00 95.88 104 ASN A CA 1
ATOM 873 C C . ASN A 1 104 ? -2.578 -1.234 -12.001 1.00 95.88 104 ASN A C 1
ATOM 875 O O . ASN A 1 104 ? -1.956 -0.471 -12.722 1.00 95.88 104 ASN A O 1
ATOM 879 N N . TYR A 1 105 ? -3.692 -0.872 -11.368 1.00 94.88 105 TYR A N 1
ATOM 880 C CA . TYR A 1 105 ? -4.266 0.463 -11.514 1.00 94.88 105 TYR A CA 1
ATOM 881 C C . TYR A 1 105 ? -3.366 1.553 -10.919 1.00 94.88 105 TYR A C 1
ATOM 883 O O . TYR A 1 105 ? -3.240 2.627 -11.496 1.00 94.88 105 TYR A O 1
ATOM 891 N N . MET A 1 106 ? -2.742 1.279 -9.772 1.00 95.12 106 MET A N 1
ATOM 892 C CA . 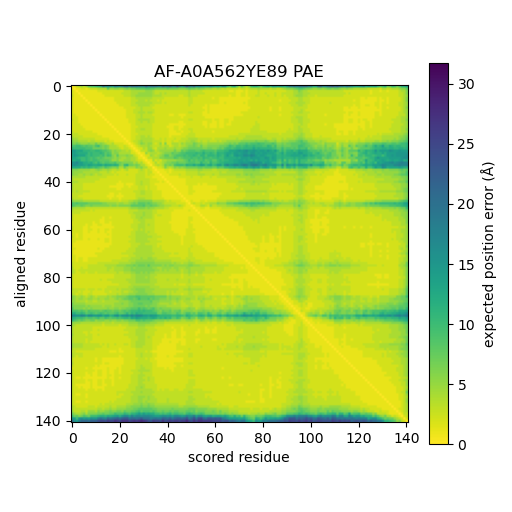MET A 1 106 ? -1.948 2.287 -9.074 1.00 95.12 106 MET A CA 1
ATOM 893 C C . MET A 1 106 ? -0.538 2.440 -9.646 1.00 95.12 106 MET A C 1
ATOM 895 O O . MET A 1 106 ? -0.066 3.567 -9.755 1.00 95.12 106 MET A O 1
ATOM 899 N N . TYR A 1 107 ? 0.158 1.335 -9.947 1.00 97.19 107 TYR A N 1
ATOM 900 C CA . TYR A 1 107 ? 1.612 1.326 -10.182 1.00 97.19 107 TYR A CA 1
ATOM 901 C C . TYR A 1 107 ? 2.044 0.776 -11.546 1.00 97.19 107 TYR A C 1
ATOM 903 O O . TYR A 1 107 ? 3.184 1.023 -11.934 1.00 97.19 107 TYR A O 1
ATOM 911 N N . LYS A 1 108 ? 1.207 0.028 -12.279 1.00 96.69 108 LYS A N 1
ATOM 912 C CA . LYS A 1 108 ? 1.646 -0.527 -13.571 1.00 96.69 108 LYS A CA 1
ATOM 913 C C . LYS A 1 108 ? 1.804 0.600 -14.586 1.00 96.69 108 LYS A C 1
ATOM 915 O O . LYS A 1 108 ? 0.891 1.402 -14.760 1.00 96.69 108 LYS A O 1
ATOM 920 N N . ASP A 1 109 ? 2.966 0.637 -15.233 1.00 96.69 109 ASP A N 1
ATOM 921 C CA . ASP A 1 109 ? 3.334 1.644 -16.235 1.00 96.69 109 ASP A CA 1
ATOM 922 C C . ASP A 1 109 ? 3.281 3.091 -15.704 1.00 96.69 109 ASP A C 1
ATOM 924 O O . ASP A 1 109 ? 3.197 4.049 -16.472 1.00 96.69 109 ASP A O 1
ATOM 928 N N . PHE A 1 110 ? 3.355 3.259 -14.380 1.00 96.56 110 PHE A N 1
ATOM 929 C CA . PHE A 1 110 ? 3.376 4.564 -13.731 1.00 96.56 110 PHE A CA 1
ATOM 930 C C . PHE A 1 110 ? 4.825 5.043 -13.547 1.00 96.56 110 PHE A C 1
ATOM 932 O O . PHE A 1 110 ? 5.695 4.236 -13.199 1.00 96.56 110 PHE A O 1
ATOM 939 N N . PRO A 1 111 ? 5.119 6.339 -13.764 1.00 96.62 111 PRO A N 1
ATOM 940 C CA . PRO A 1 111 ? 6.469 6.864 -13.592 1.00 96.62 111 PRO A CA 1
ATOM 941 C C . PRO A 1 111 ? 6.925 6.739 -12.134 1.00 96.62 111 PRO A C 1
ATOM 943 O O . PRO A 1 111 ? 6.118 6.876 -11.206 1.00 96.62 111 PRO A O 1
ATOM 946 N N . LEU A 1 112 ? 8.230 6.524 -11.930 1.00 96.56 112 LEU A N 1
ATOM 947 C CA . LEU A 1 112 ? 8.838 6.355 -10.607 1.00 96.56 112 LEU A CA 1
ATOM 948 C C . LEU A 1 112 ? 8.437 7.473 -9.633 1.00 96.56 112 LEU A C 1
ATOM 950 O O . LEU A 1 112 ? 8.020 7.177 -8.513 1.00 96.56 112 LEU A O 1
ATOM 954 N N . ILE A 1 113 ? 8.496 8.737 -10.062 1.00 94.94 113 ILE A N 1
ATOM 955 C CA . ILE A 1 113 ? 8.103 9.880 -9.227 1.00 94.94 113 ILE A CA 1
ATOM 956 C C . ILE A 1 113 ? 6.666 9.754 -8.717 1.00 94.94 113 ILE A C 1
ATOM 958 O O . ILE A 1 113 ? 6.423 9.955 -7.531 1.00 94.94 113 ILE A O 1
ATOM 962 N N . GLY A 1 114 ? 5.725 9.335 -9.568 1.00 96.25 114 GLY A N 1
ATOM 963 C CA . GLY A 1 114 ? 4.322 9.180 -9.185 1.00 96.25 114 GLY A CA 1
ATOM 964 C C . GLY A 1 114 ? 4.135 8.118 -8.102 1.00 96.25 114 GLY A C 1
ATOM 965 O O . GLY A 1 114 ? 3.402 8.330 -7.135 1.00 96.25 114 GLY A O 1
ATOM 966 N N . VAL A 1 115 ? 4.857 7.003 -8.215 1.00 97.62 115 VAL A N 1
ATOM 967 C CA . VAL A 1 115 ? 4.823 5.927 -7.217 1.00 97.62 115 VAL A CA 1
ATOM 968 C C . VAL A 1 115 ? 5.464 6.353 -5.898 1.00 97.62 115 VAL A C 1
ATOM 970 O O . VAL A 1 115 ? 4.881 6.122 -4.837 1.00 97.62 115 VAL A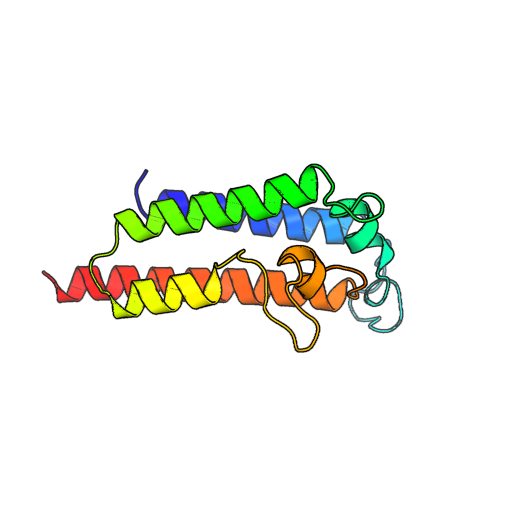 O 1
ATOM 973 N N . LEU A 1 116 ? 6.623 7.015 -5.941 1.00 96.62 116 LEU A N 1
ATOM 974 C CA . LEU A 1 116 ? 7.299 7.535 -4.749 1.00 96.62 116 LEU A CA 1
ATOM 975 C C . LEU A 1 116 ? 6.428 8.566 -4.015 1.00 96.62 116 LEU A C 1
ATOM 977 O O . LEU A 1 116 ? 6.264 8.478 -2.795 1.00 96.62 116 LEU A O 1
ATOM 981 N N . THR A 1 117 ? 5.808 9.496 -4.748 1.00 96.38 117 THR A N 1
ATOM 982 C CA . THR A 1 117 ? 4.869 10.476 -4.188 1.00 96.38 117 THR A CA 1
ATOM 983 C C . THR A 1 117 ? 3.665 9.791 -3.551 1.00 96.38 117 THR A C 1
ATOM 985 O O . THR A 1 117 ? 3.294 10.128 -2.426 1.00 96.38 117 THR A O 1
ATOM 988 N N . HIS A 1 118 ? 3.077 8.795 -4.217 1.00 96.25 118 HIS A N 1
ATOM 989 C CA . HIS A 1 118 ? 1.951 8.048 -3.664 1.00 96.25 118 HIS A CA 1
ATOM 990 C C . HIS A 1 118 ? 2.324 7.291 -2.375 1.00 96.25 118 HIS A C 1
ATOM 992 O O . HIS A 1 118 ? 1.544 7.288 -1.420 1.00 96.25 118 HIS A O 1
ATOM 998 N N . MET A 1 119 ? 3.524 6.702 -2.293 1.00 96.81 119 MET A N 1
ATOM 999 C CA . MET A 1 119 ? 4.009 6.072 -1.057 1.00 96.81 119 MET A CA 1
ATOM 1000 C C . MET A 1 119 ? 4.129 7.079 0.095 1.00 96.81 119 MET A C 1
ATOM 1002 O O . MET A 1 119 ? 3.667 6.783 1.194 1.00 96.81 119 MET A O 1
ATOM 1006 N N . ARG A 1 120 ? 4.662 8.285 -0.146 1.00 97.25 120 ARG A N 1
ATOM 1007 C CA . ARG A 1 120 ? 4.742 9.342 0.883 1.00 97.25 120 ARG A CA 1
ATOM 1008 C C . ARG A 1 120 ? 3.372 9.850 1.316 1.00 97.25 120 ARG A C 1
ATOM 1010 O O . ARG A 1 120 ? 3.119 10.013 2.506 1.00 97.25 120 ARG A O 1
ATOM 1017 N N . TYR A 1 121 ? 2.464 10.050 0.363 1.00 96.50 121 TYR A N 1
ATOM 1018 C CA . TYR A 1 121 ? 1.076 10.391 0.667 1.00 96.50 121 TYR A CA 1
ATOM 1019 C C . TYR A 1 121 ? 0.424 9.339 1.576 1.00 96.50 121 TYR A C 1
ATOM 1021 O O . TYR A 1 121 ? -0.278 9.677 2.533 1.00 96.50 121 TYR A O 1
ATOM 1029 N N . ARG A 1 122 ? 0.695 8.058 1.312 1.00 95.75 122 ARG A N 1
ATOM 1030 C CA . ARG A 1 122 ? 0.208 6.954 2.134 1.00 95.75 122 ARG A CA 1
ATOM 1031 C C . ARG A 1 122 ? 0.794 6.960 3.541 1.00 95.75 122 ARG A C 1
ATOM 1033 O O . ARG A 1 122 ? 0.022 6.822 4.483 1.00 95.75 122 ARG A O 1
ATOM 1040 N N . GLU A 1 123 ? 2.106 7.138 3.688 1.00 97.31 123 GLU A N 1
ATOM 1041 C CA . GLU A 1 123 ? 2.750 7.263 5.005 1.00 97.31 123 GLU A CA 1
ATOM 1042 C C . GLU A 1 123 ? 2.098 8.382 5.833 1.00 97.31 123 GLU A C 1
ATOM 1044 O O . GLU A 1 123 ? 1.686 8.144 6.966 1.00 97.31 123 GLU A O 1
ATOM 1049 N N . ASN A 1 124 ? 1.891 9.562 5.239 1.00 97.94 124 ASN A N 1
ATOM 1050 C CA . ASN A 1 124 ? 1.222 10.680 5.913 1.00 97.94 124 ASN A CA 1
ATOM 1051 C C . ASN A 1 124 ? -0.224 10.347 6.304 1.00 97.94 124 ASN A C 1
ATOM 1053 O O . ASN A 1 124 ? -0.647 10.620 7.423 1.00 97.94 124 ASN A O 1
ATOM 1057 N N . SER A 1 125 ? -0.970 9.706 5.401 1.00 97.69 125 SER A N 1
ATOM 1058 C CA . SER A 1 125 ? -2.356 9.309 5.665 1.00 97.69 125 SER A CA 1
ATOM 1059 C C . SER A 1 125 ? -2.457 8.332 6.840 1.00 97.69 125 SER A C 1
ATOM 1061 O O . SER A 1 125 ? -3.382 8.429 7.639 1.00 97.69 125 SER A O 1
ATOM 1063 N N . ILE A 1 126 ? -1.501 7.408 6.964 1.00 97.81 126 ILE A N 1
ATOM 1064 C CA . ILE A 1 126 ? -1.426 6.443 8.069 1.00 97.81 126 ILE A CA 1
ATOM 1065 C C . ILE A 1 126 ? -1.128 7.144 9.394 1.00 97.81 126 ILE A C 1
ATOM 1067 O O . ILE A 1 126 ? -1.802 6.870 10.384 1.00 97.81 126 ILE A O 1
ATOM 1071 N N . ILE A 1 127 ? -0.179 8.082 9.396 1.00 97.50 127 ILE A N 1
ATOM 1072 C CA . ILE A 1 127 ? 0.138 8.900 10.574 1.00 97.50 127 ILE A CA 1
ATOM 1073 C C . ILE A 1 127 ? -1.098 9.688 11.030 1.00 97.50 127 ILE A C 1
ATOM 1075 O O . ILE A 1 127 ? -1.373 9.789 12.223 1.00 97.50 127 ILE A O 1
ATOM 1079 N N . ASP A 1 128 ? -1.882 10.229 10.098 1.00 97.38 128 ASP A N 1
ATOM 1080 C CA . ASP A 1 128 ? -3.100 10.961 10.447 1.00 97.38 128 ASP A CA 1
ATOM 1081 C C . ASP A 1 128 ? -4.220 10.046 10.963 1.00 97.38 128 ASP A C 1
ATOM 1083 O O . ASP A 1 128 ? -4.961 10.442 11.857 1.00 97.38 128 ASP A O 1
ATOM 1087 N N . ILE A 1 129 ? -4.341 8.816 10.453 1.00 96.44 129 ILE A N 1
ATOM 1088 C CA . ILE A 1 129 ? -5.258 7.813 11.021 1.00 96.44 129 ILE A CA 1
ATOM 1089 C C . ILE A 1 129 ? -4.833 7.452 12.455 1.00 96.44 129 ILE A C 1
ATOM 1091 O O . ILE A 1 129 ? -5.683 7.319 13.332 1.00 96.44 129 ILE A O 1
ATOM 1095 N N . GLU A 1 130 ? -3.535 7.286 12.709 1.00 96.44 130 GLU A N 1
ATOM 1096 C CA . GLU A 1 130 ? -3.018 6.979 14.045 1.00 96.44 130 GLU A CA 1
ATOM 1097 C C . GLU A 1 130 ? -3.308 8.097 15.051 1.00 96.44 130 GLU A C 1
ATOM 1099 O O . GLU A 1 130 ? -3.768 7.824 16.161 1.00 96.44 130 GLU A O 1
ATOM 1104 N N . LYS A 1 131 ? -3.130 9.361 14.650 1.00 96.12 131 LYS A N 1
ATOM 1105 C CA . LYS A 1 131 ? -3.534 10.514 15.468 1.00 96.12 131 LYS A CA 1
ATOM 1106 C C . LYS A 1 131 ? -5.025 10.474 15.799 1.00 96.12 131 LYS A C 1
ATOM 1108 O O . LYS A 1 131 ? -5.382 10.643 16.962 1.00 96.12 131 LYS A O 1
ATOM 1113 N N . ASP A 1 132 ? -5.883 10.220 14.812 1.00 94.75 132 ASP A N 1
ATOM 1114 C CA . ASP A 1 132 ? -7.332 10.120 15.028 1.00 94.75 132 ASP A CA 1
ATOM 1115 C C . ASP A 1 132 ? -7.683 8.983 15.994 1.00 94.75 132 ASP A C 1
ATOM 1117 O O . ASP A 1 132 ? -8.525 9.147 16.877 1.00 94.75 132 ASP A O 1
ATOM 1121 N N . PHE A 1 133 ? -7.014 7.835 15.862 1.00 95.56 133 PHE A N 1
ATOM 1122 C CA . PHE A 1 133 ? -7.175 6.716 16.784 1.00 95.56 133 PHE A CA 1
ATOM 1123 C C . PHE A 1 133 ? -6.828 7.118 18.223 1.00 95.56 133 PHE A C 1
ATOM 1125 O O . PHE A 1 133 ? -7.630 6.885 19.129 1.00 95.56 133 PHE A O 1
ATOM 1132 N N . ILE A 1 134 ? -5.682 7.773 18.433 1.00 94.06 134 ILE A N 1
ATOM 1133 C CA . ILE A 1 134 ? -5.253 8.258 19.752 1.00 94.06 134 ILE A CA 1
ATOM 1134 C C . ILE A 1 134 ? -6.256 9.280 20.308 1.00 94.06 134 ILE A C 1
ATOM 1136 O O . ILE A 1 134 ? -6.676 9.157 21.457 1.00 94.06 134 ILE A O 1
ATOM 1140 N N . CYS A 1 135 ? -6.700 10.247 19.502 1.00 93.06 135 CYS A N 1
ATOM 1141 C CA . CYS A 1 135 ? -7.716 11.224 19.902 1.00 93.06 135 CYS A CA 1
ATOM 1142 C C . CYS A 1 135 ? -9.022 10.547 20.341 1.00 93.06 135 CYS A C 1
ATOM 1144 O O . CYS A 1 135 ? -9.566 10.881 21.393 1.00 93.06 135 CYS A O 1
ATOM 1146 N N . ASN A 1 136 ? -9.494 9.553 19.586 1.00 91.94 136 ASN A N 1
ATOM 1147 C CA . ASN A 1 136 ? -10.691 8.792 19.936 1.00 91.94 136 ASN A CA 1
ATOM 1148 C C . ASN A 1 136 ? -10.527 8.034 21.261 1.00 91.94 136 ASN A C 1
ATOM 1150 O O . ASN A 1 136 ? -11.471 7.984 22.045 1.00 91.94 136 ASN A O 1
ATOM 1154 N N . LEU A 1 137 ? -9.342 7.481 21.544 1.00 90.62 137 LEU A N 1
ATOM 1155 C CA . LEU A 1 137 ? -9.058 6.833 22.828 1.00 90.62 137 LEU A CA 1
ATOM 1156 C C . LEU A 1 137 ? -9.045 7.814 24.006 1.00 90.62 137 LEU A C 1
ATOM 1158 O O . LEU A 1 137 ? -9.436 7.430 25.106 1.00 90.62 137 LEU A O 1
ATOM 1162 N N . LEU A 1 138 ? -8.587 9.050 23.794 1.00 89.12 138 LEU A N 1
ATOM 1163 C CA . LEU A 1 138 ? -8.546 10.087 24.831 1.00 89.12 138 LEU A CA 1
ATOM 1164 C C . LEU A 1 138 ? -9.935 10.651 25.147 1.00 89.12 138 LEU A C 1
ATOM 1166 O O . LEU A 1 138 ? -10.216 10.955 26.297 1.00 89.12 138 LEU A O 1
ATOM 1170 N N . ILE A 1 139 ? -10.804 10.779 24.140 1.00 84.69 139 ILE A N 1
ATOM 1171 C CA . ILE A 1 139 ? -12.175 11.296 24.304 1.00 84.69 139 ILE A CA 1
ATOM 1172 C C . ILE A 1 139 ? -13.104 10.253 24.954 1.00 84.69 139 ILE A C 1
ATOM 1174 O O . ILE A 1 139 ? -14.131 10.606 25.525 1.00 84.69 139 ILE A O 1
ATOM 1178 N N . GLN A 1 140 ? -12.765 8.964 24.855 1.00 67.75 140 GLN A N 1
ATOM 1179 C CA . GLN A 1 140 ? -13.549 7.853 25.412 1.00 67.75 140 GLN A CA 1
ATOM 1180 C C . GLN A 1 140 ? -13.189 7.488 26.867 1.00 67.75 140 GLN A C 1
ATOM 1182 O O . GLN A 1 140 ? -13.754 6.524 27.390 1.00 67.75 140 GLN A O 1
ATOM 1187 N N . GLN A 1 141 ? -12.262 8.215 27.500 1.00 53.84 141 GLN A N 1
ATOM 1188 C CA . GLN A 1 141 ? -11.926 8.110 28.929 1.00 53.84 141 GLN A CA 1
ATOM 1189 C C . GLN A 1 141 ? -12.713 9.132 29.749 1.00 53.84 141 GLN A C 1
ATOM 1191 O O . GLN A 1 141 ? -13.107 8.770 30.880 1.00 53.84 141 GLN A O 1
#

pLDDT: mean 94.1, std 5.97, range [53.84, 98.44]

Foldseek 3Di:
DDLVVLLVVLLVVLVVVLVVLVVPFPDPDPPPCPPRQQDLCSLCVQFHDVLGGDPNVVVNLVSLVVSLVVNLVVDDDVVLNVLSCVLRPQDFDQDPVGTHGRCCVQRHSGGNNSVSVSSVVSNVSSVVSVVVRVVVVVVVD

InterPro domains:
  IPR022720 Gliding motility-associated protein GldM, N-terminal [PF12081] (6-138)

Sequence (141 aa):
MDYDSLTTEYLNYLSRTYYHLLNNSRIVDPSDYEGELTKVEYVNNMFFIKDNYSEKGKEFVAKMNNYRNEILKLIKDENLKYRINGILSSEDILIRNGKVKYLNYMYKDFPLIGVLTHMRYRENSIIDIEKDFICNLLIQQ

Nearest PDB structures (foldseek):
  7sb2-assembly1_B  TM=8.932E-01  e=1.336E-07  Capnocytophaga canimorsus Cc5
  7saz-assembly1_B  TM=8.515E-01  e=1.131E-07  Capnocytophaga canimorsus Cc5
  6ey4-assembly1_A-2  TM=7.787E-01  e=1.905E-06  Flavobacterium johnsoniae
  7sau-assembly1_B  TM=7.575E-01  e=4.726E-05  Schleiferia thermophila str. Yellowstone

Mean predicted aligned error: 3.71 Å